Protein AF-A0A8T3NI00-F1 (afdb_monomer)

Radius of gyration: 22.47 Å; Cα contacts (8 Å, |Δi|>4): 56; chains: 1; bounding box: 32×25×78 Å

Sequence (78 aa):
MTADEYVNRVGELVAAGRGPEALDLAVRVEPTLSPPLSAQESDEVGGLLECAAMATEMSDSDSTVGMTPVGATLTHRS

Nearest PDB structures (foldseek):
  2l6j-assembly1_A  TM=5.519E-01  e=1.719E+00  Saccharomyces cerevisiae
  2n8i-assembly1_A  TM=6.143E-01  e=8.551E+00  synthetic construct
  7rdh-assembly1_H  TM=5.216E-01  e=5.641E+00  Escherichia coli

pLDDT: mean 79.18, std 16.34, range [46.16, 94.38]

Secondary structure (DSSP, 8-state):
--HHHHHHHHHHHHHTT-HHHHHHHHHHHGGG-SSPPPHHHHHHHHHHHHHHHHHHHTTTT-----------------

Mean predicted aligned error: 11.68 Å

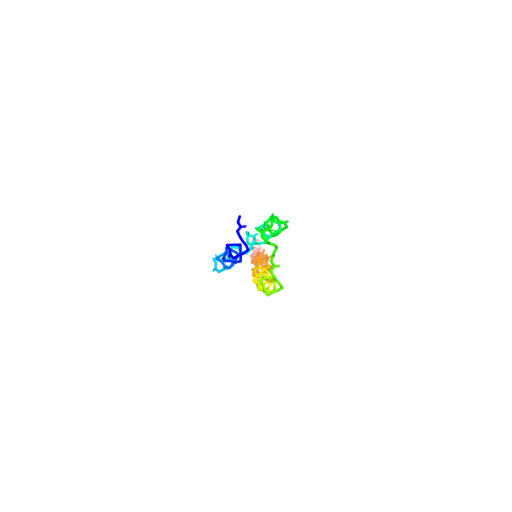Solvent-accessible surface area (backbone atoms only — not comparable to full-atom values): 4746 Å² total; per-residue (Å²): 116,47,47,69,58,48,52,53,51,38,52,53,26,38,75,70,70,38,20,74,57,29,50,54,46,46,74,65,44,59,88,69,35,67,65,62,69,51,75,68,54,47,52,54,48,50,54,50,49,52,54,22,50,55,59,50,61,63,62,69,64,72,66,77,76,77,74,68,78,85,71,80,83,79,81,83,76,134

Foldseek 3Di:
DALVVLLVVLVVCLVVLNLVVSVVSCVPPQVVHVVHDDPVSCVSSVVSNVSSVVSVVVVVVPPPPPPDDPPDPPPDDD

Structure (mmCIF, N/CA/C/O backbone):
data_AF-A0A8T3NI00-F1
#
_entry.id   AF-A0A8T3NI00-F1
#
loop_
_atom_site.group_PDB
_atom_site.id
_atom_site.type_symbol
_atom_site.label_atom_id
_atom_site.label_alt_id
_atom_site.label_comp_id
_atom_site.label_asym_id
_atom_site.label_entity_id
_atom_site.label_seq_id
_atom_site.pdbx_PDB_ins_code
_atom_site.Cartn_x
_atom_site.Cartn_y
_atom_site.Cartn_z
_atom_site.occupancy
_atom_site.B_iso_or_equiv
_atom_site.auth_seq_id
_atom_site.auth_comp_id
_atom_site.auth_asym_id
_atom_site.auth_atom_id
_atom_site.pdbx_PDB_model_num
ATOM 1 N N . MET A 1 1 ? -6.855 -9.938 5.978 1.00 82.44 1 MET A N 1
ATOM 2 C CA . MET A 1 1 ? -5.408 -9.682 5.938 1.00 82.44 1 MET A CA 1
ATOM 3 C C . MET A 1 1 ? -5.074 -8.920 7.196 1.00 82.44 1 MET A C 1
ATOM 5 O O . MET A 1 1 ? -5.822 -8.002 7.525 1.00 82.44 1 MET A O 1
ATOM 9 N N . THR A 1 2 ? -4.062 -9.354 7.933 1.00 88.31 2 THR A N 1
ATOM 10 C CA . THR A 1 2 ? -3.569 -8.608 9.098 1.00 88.31 2 THR A CA 1
ATOM 11 C C . THR A 1 2 ? -2.672 -7.448 8.655 1.00 88.31 2 THR A C 1
ATOM 13 O O . THR A 1 2 ? -2.244 -7.401 7.502 1.00 88.31 2 THR A O 1
ATOM 16 N N . ALA A 1 3 ? -2.397 -6.511 9.564 1.00 88.06 3 ALA A N 1
ATOM 17 C CA . ALA A 1 3 ? -1.448 -5.421 9.337 1.00 88.06 3 ALA A CA 1
ATOM 18 C C . ALA A 1 3 ? -0.057 -5.956 8.939 1.00 88.06 3 ALA A C 1
ATOM 20 O O . ALA A 1 3 ? 0.447 -5.602 7.876 1.00 88.06 3 ALA A O 1
ATOM 21 N N . ASP A 1 4 ? 0.483 -6.919 9.694 1.00 89.06 4 ASP A N 1
ATOM 22 C CA . ASP A 1 4 ? 1.761 -7.570 9.379 1.00 89.06 4 ASP A CA 1
ATOM 23 C C . ASP A 1 4 ? 1.774 -8.240 7.994 1.00 89.06 4 ASP A C 1
ATOM 25 O O . ASP A 1 4 ? 2.749 -8.133 7.249 1.00 89.06 4 ASP A O 1
ATOM 29 N N . GLU A 1 5 ? 0.701 -8.948 7.621 1.00 91.12 5 GLU A N 1
ATOM 30 C CA . GLU A 1 5 ? 0.589 -9.572 6.294 1.00 91.12 5 GLU A CA 1
ATOM 31 C C . GLU A 1 5 ? 0.588 -8.520 5.181 1.00 91.12 5 GLU A C 1
ATOM 33 O O . GLU A 1 5 ? 1.197 -8.729 4.132 1.00 91.12 5 GLU A O 1
ATOM 38 N N . TYR A 1 6 ? -0.077 -7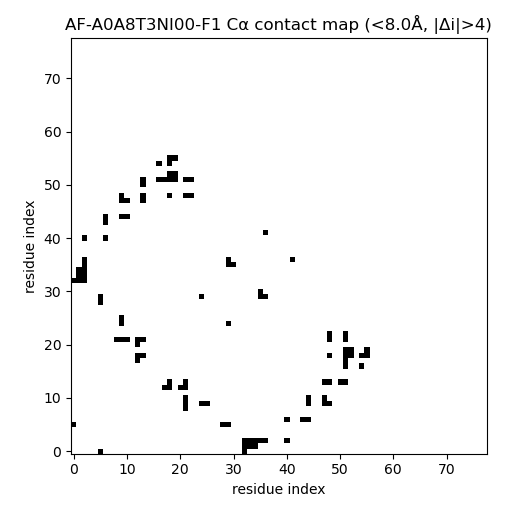.387 5.411 1.00 92.44 6 TYR A N 1
ATOM 39 C CA . TYR A 1 6 ? -0.119 -6.275 4.471 1.00 92.44 6 TYR A CA 1
ATOM 40 C C . TYR A 1 6 ? 1.260 -5.628 4.285 1.00 92.44 6 TYR A C 1
ATOM 42 O O . TYR A 1 6 ? 1.710 -5.508 3.145 1.00 92.44 6 TYR A O 1
ATOM 50 N N . VAL A 1 7 ? 1.957 -5.286 5.375 1.00 91.69 7 VAL A N 1
ATOM 51 C CA . VAL A 1 7 ? 3.297 -4.668 5.334 1.00 91.69 7 VAL A CA 1
ATOM 52 C C . VAL A 1 7 ? 4.283 -5.572 4.589 1.00 91.69 7 VAL A C 1
ATOM 54 O O . VAL A 1 7 ? 4.943 -5.132 3.644 1.00 91.69 7 VAL A O 1
ATOM 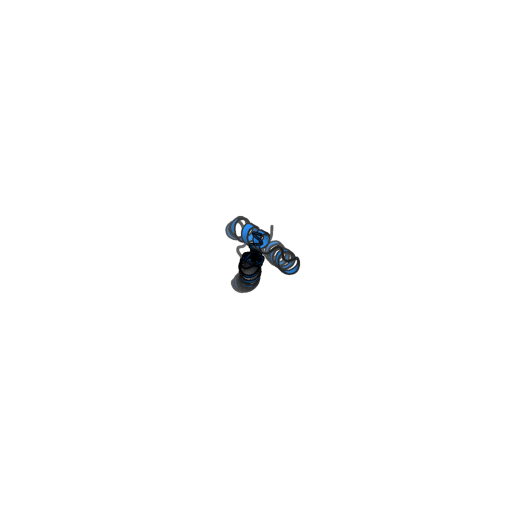57 N N . ASN A 1 8 ? 4.310 -6.866 4.931 1.00 93.19 8 ASN A N 1
ATOM 58 C CA . ASN A 1 8 ? 5.154 -7.844 4.244 1.00 93.19 8 ASN A CA 1
ATOM 59 C C . ASN A 1 8 ? 4.827 -7.921 2.748 1.00 93.19 8 ASN A C 1
ATOM 61 O O . ASN A 1 8 ? 5.730 -7.953 1.911 1.00 93.19 8 ASN A O 1
ATOM 65 N N . ARG A 1 9 ? 3.538 -7.911 2.387 1.00 92.88 9 ARG A N 1
ATOM 66 C CA . ARG A 1 9 ? 3.119 -8.016 0.989 1.00 92.88 9 ARG A CA 1
ATOM 67 C C . ARG A 1 9 ? 3.485 -6.782 0.168 1.00 92.88 9 ARG A C 1
ATOM 69 O O . ARG A 1 9 ? 3.901 -6.935 -0.980 1.00 92.88 9 ARG A O 1
ATOM 76 N N . VAL A 1 10 ? 3.353 -5.585 0.738 1.00 93.25 10 VAL A N 1
ATOM 77 C CA . VAL A 1 10 ? 3.828 -4.343 0.112 1.00 93.25 10 VAL A CA 1
ATOM 78 C C . VAL A 1 10 ? 5.337 -4.434 -0.120 1.00 93.25 10 VAL A C 1
ATOM 80 O O . VAL A 1 10 ? 5.783 -4.236 -1.250 1.00 93.25 10 VAL A O 1
ATOM 83 N N . GLY A 1 11 ? 6.111 -4.827 0.896 1.00 92.19 11 GLY A N 1
ATOM 84 C CA . GLY A 1 11 ? 7.561 -5.003 0.782 1.00 92.19 11 GLY A CA 1
ATOM 85 C C . GLY A 1 11 ? 7.972 -5.981 -0.323 1.00 92.19 11 GLY A C 1
ATOM 86 O O . GLY A 1 11 ? 8.837 -5.660 -1.137 1.00 92.19 11 GLY A O 1
ATOM 87 N N . GLU A 1 12 ? 7.311 -7.139 -0.420 1.00 94.38 12 GLU A N 1
ATOM 88 C CA . GLU A 1 12 ? 7.548 -8.116 -1.493 1.00 94.38 12 GLU A CA 1
ATOM 89 C C . GLU A 1 12 ? 7.282 -7.540 -2.890 1.00 94.38 12 GLU A C 1
ATOM 91 O O . GLU A 1 12 ? 8.056 -7.780 -3.819 1.00 94.38 12 GLU A O 1
ATOM 96 N N . LEU A 1 13 ? 6.190 -6.787 -3.059 1.00 92.88 13 LEU A N 1
ATOM 97 C CA . LEU A 1 13 ? 5.836 -6.184 -4.345 1.00 92.88 13 LEU A CA 1
ATOM 98 C C . LEU A 1 13 ? 6.859 -5.125 -4.759 1.00 92.88 13 LEU A C 1
ATOM 100 O O . LEU A 1 13 ? 7.304 -5.127 -5.907 1.00 92.88 13 LEU A O 1
ATOM 104 N N . VAL A 1 14 ? 7.281 -4.269 -3.827 1.00 90.31 14 VAL A N 1
ATOM 105 C CA . VAL A 1 14 ? 8.309 -3.255 -4.087 1.00 90.31 14 VAL A CA 1
ATOM 106 C C . VAL A 1 14 ? 9.655 -3.910 -4.410 1.00 90.31 14 VAL A C 1
ATOM 108 O O . VAL A 1 14 ? 10.274 -3.559 -5.414 1.00 90.31 14 VAL A O 1
ATOM 111 N N . ALA A 1 15 ? 10.074 -4.922 -3.644 1.00 90.00 15 ALA A N 1
ATOM 112 C CA . ALA A 1 15 ? 11.310 -5.667 -3.897 1.00 90.00 15 ALA A CA 1
ATOM 113 C C . ALA A 1 15 ? 11.302 -6.404 -5.250 1.00 90.00 15 ALA A C 1
ATOM 115 O O . ALA A 1 15 ? 12.345 -6.551 -5.886 1.00 90.00 15 ALA A O 1
ATOM 116 N N . ALA A 1 16 ? 10.128 -6.836 -5.717 1.00 91.38 16 ALA A N 1
ATOM 117 C CA . ALA A 1 16 ? 9.945 -7.442 -7.033 1.00 91.38 1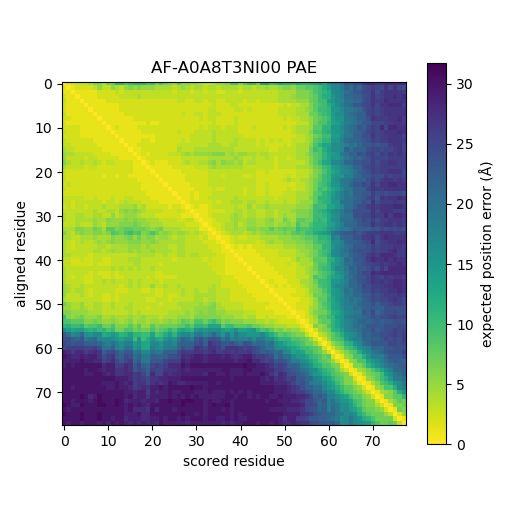6 ALA A CA 1
ATOM 118 C C . ALA A 1 16 ? 9.869 -6.418 -8.186 1.00 91.38 16 ALA A C 1
ATOM 120 O O . ALA A 1 16 ? 9.647 -6.817 -9.329 1.00 91.38 16 ALA A O 1
ATOM 121 N N . GLY A 1 17 ? 10.005 -5.112 -7.915 1.00 87.69 17 GLY A N 1
ATOM 122 C CA . GLY A 1 17 ? 9.849 -4.049 -8.915 1.00 87.69 17 GLY A CA 1
ATOM 123 C C . GLY A 1 17 ? 8.399 -3.822 -9.358 1.00 87.69 17 GLY A C 1
ATOM 124 O O . GLY A 1 17 ? 8.150 -3.171 -10.368 1.00 87.69 17 GLY A O 1
ATOM 125 N N . ARG A 1 18 ? 7.421 -4.349 -8.615 1.00 89.38 18 ARG A N 1
ATOM 126 C CA . ARG A 1 18 ? 5.979 -4.258 -8.902 1.00 89.38 18 ARG A CA 1
ATOM 127 C C . ARG A 1 18 ? 5.349 -3.088 -8.147 1.00 89.38 18 ARG A C 1
ATOM 129 O O . ARG A 1 18 ? 4.312 -3.224 -7.501 1.00 89.38 18 ARG A O 1
ATOM 136 N N . GLY A 1 19 ? 5.988 -1.924 -8.238 1.00 89.19 19 GLY A N 1
ATOM 137 C CA . GLY A 1 19 ? 5.576 -0.700 -7.548 1.00 89.19 19 GLY A CA 1
ATOM 138 C C . GLY A 1 19 ? 4.114 -0.282 -7.781 1.00 89.19 19 GLY A C 1
ATOM 139 O O . GLY A 1 19 ? 3.413 -0.024 -6.802 1.00 89.19 19 GLY A O 1
ATOM 140 N N . PRO A 1 20 ? 3.601 -0.301 -9.028 1.00 89.56 20 PRO A N 1
ATOM 141 C CA . PRO A 1 20 ? 2.200 0.027 -9.302 1.00 89.56 20 PRO A CA 1
ATOM 142 C C . PRO A 1 20 ? 1.202 -0.888 -8.582 1.00 89.56 20 PRO A C 1
ATOM 144 O O . PRO A 1 20 ? 0.127 -0.454 -8.176 1.00 89.56 20 PRO A O 1
ATOM 147 N N . GLU A 1 21 ? 1.557 -2.156 -8.387 1.00 91.88 21 GLU A N 1
ATOM 148 C CA . GLU A 1 21 ? 0.701 -3.112 -7.688 1.00 91.88 21 GLU A CA 1
ATOM 149 C C . GLU A 1 21 ? 0.761 -2.945 -6.172 1.00 91.88 21 GLU A C 1
ATOM 151 O O . GLU A 1 21 ? -0.244 -3.154 -5.498 1.00 91.88 21 GLU A O 1
ATOM 156 N N . ALA A 1 22 ? 1.918 -2.546 -5.634 1.00 92.50 22 ALA A N 1
ATOM 157 C CA . ALA A 1 22 ? 2.044 -2.168 -4.229 1.00 92.50 22 ALA A CA 1
ATOM 158 C C . ALA A 1 22 ? 1.149 -0.958 -3.907 1.00 92.50 22 ALA A C 1
ATOM 160 O O . ALA A 1 22 ? 0.434 -0.970 -2.907 1.00 92.50 22 ALA A O 1
ATOM 161 N N . LEU A 1 23 ? 1.123 0.041 -4.798 1.00 90.25 23 LEU A N 1
ATOM 162 C CA . LEU A 1 23 ? 0.234 1.206 -4.715 1.00 90.25 23 LEU A CA 1
ATOM 163 C C . LEU A 1 23 ? -1.250 0.819 -4.787 1.00 90.25 23 LEU A C 1
ATOM 165 O O . LEU A 1 23 ? -2.038 1.267 -3.955 1.00 90.25 23 LEU A O 1
ATOM 169 N N . ASP A 1 24 ? -1.640 -0.033 -5.740 1.00 92.31 24 ASP A N 1
ATOM 170 C CA . ASP A 1 24 ? -3.031 -0.500 -5.849 1.00 92.31 24 ASP A CA 1
ATOM 171 C C . ASP A 1 24 ? -3.462 -1.300 -4.608 1.00 92.31 24 ASP A C 1
ATOM 173 O O . ASP A 1 24 ? -4.581 -1.132 -4.114 1.00 92.31 24 ASP A O 1
ATOM 177 N N . LEU A 1 25 ? -2.562 -2.123 -4.055 1.00 91.81 25 LEU A N 1
ATOM 178 C CA . LEU A 1 25 ? -2.806 -2.851 -2.813 1.00 91.81 25 LEU A CA 1
ATOM 179 C C . LEU A 1 25 ? -3.023 -1.889 -1.641 1.00 91.81 25 LEU A C 1
ATOM 181 O O . LEU A 1 25 ? -3.979 -2.075 -0.891 1.00 91.81 25 LEU A O 1
ATOM 185 N N . ALA A 1 26 ? -2.185 -0.860 -1.503 1.00 91.06 26 ALA A N 1
ATOM 186 C CA . ALA A 1 26 ? -2.298 0.123 -0.431 1.00 91.06 26 ALA A CA 1
ATOM 187 C C . ALA A 1 26 ? -3.646 0.847 -0.452 1.00 91.06 26 ALA A C 1
ATOM 189 O O . ALA A 1 26 ? -4.390 0.808 0.526 1.00 91.06 26 ALA A O 1
ATOM 190 N N . VAL A 1 27 ? -4.037 1.381 -1.611 1.00 90.88 27 VAL A N 1
ATOM 191 C CA . VAL A 1 27 ? -5.308 2.105 -1.779 1.00 90.88 27 VAL A CA 1
ATOM 192 C C . VAL A 1 27 ? -6.525 1.236 -1.438 1.00 90.88 27 VAL A C 1
ATOM 194 O O . VAL A 1 27 ? -7.521 1.738 -0.914 1.00 90.88 27 VAL A O 1
ATOM 197 N N . ARG A 1 28 ? -6.474 -0.066 -1.741 1.00 92.25 28 ARG A N 1
ATOM 198 C CA . ARG A 1 28 ? -7.616 -0.975 -1.552 1.00 92.25 28 ARG A CA 1
ATOM 199 C C . ARG A 1 28 ? -7.659 -1.627 -0.178 1.00 92.25 28 ARG A C 1
ATOM 201 O O . ARG A 1 28 ? -8.751 -1.861 0.334 1.00 92.25 28 ARG A O 1
ATOM 208 N N . VAL A 1 29 ? -6.504 -1.983 0.378 1.00 89.50 29 VAL A N 1
ATOM 209 C CA . VAL A 1 29 ? -6.412 -2.848 1.561 1.00 89.50 29 VAL A CA 1
ATOM 210 C C . VAL A 1 29 ? -6.210 -2.045 2.834 1.00 89.50 29 VAL A C 1
ATOM 212 O O . VAL A 1 29 ? -6.906 -2.334 3.805 1.00 89.50 29 VAL A O 1
ATOM 215 N N . GLU A 1 30 ? -5.354 -1.021 2.828 1.00 87.25 30 GLU A N 1
ATOM 216 C CA . GLU A 1 30 ? -5.065 -0.187 4.002 1.00 87.25 30 GLU A CA 1
ATOM 217 C C . GLU A 1 30 ? -6.328 0.312 4.737 1.00 87.25 30 GLU A C 1
ATOM 219 O O . GLU A 1 30 ? -6.444 0.056 5.939 1.00 87.25 30 GLU A O 1
ATOM 224 N N . PRO A 1 31 ? -7.343 0.907 4.067 1.00 86.94 31 PRO A N 1
ATOM 225 C CA . PRO A 1 31 ? -8.548 1.393 4.750 1.00 86.94 31 PRO A CA 1
ATOM 226 C C . PRO A 1 31 ? -9.441 0.280 5.321 1.00 86.94 31 PRO A C 1
ATOM 228 O O . PRO A 1 31 ? -10.391 0.563 6.050 1.00 86.94 31 PRO A O 1
ATOM 231 N N . THR A 1 32 ? -9.174 -0.982 4.976 1.00 89.81 32 THR A N 1
ATOM 232 C CA . THR A 1 32 ? -9.946 -2.150 5.428 1.00 89.81 32 THR A CA 1
ATOM 233 C C . THR A 1 32 ? -9.251 -2.941 6.538 1.00 89.81 32 THR A C 1
ATOM 235 O 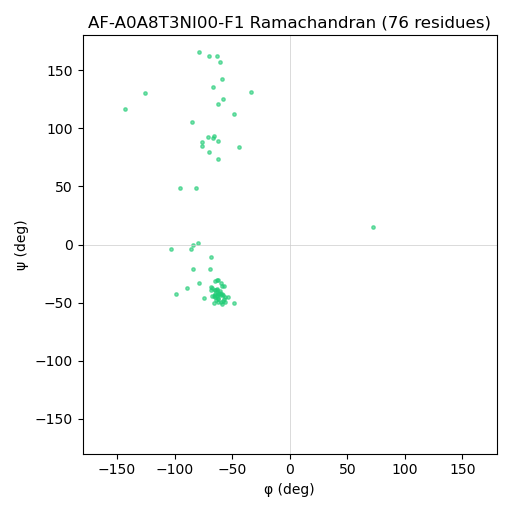O . THR A 1 32 ? -9.827 -3.906 7.046 1.00 89.81 32 THR A O 1
ATOM 238 N N . LEU A 1 33 ? -8.027 -2.555 6.923 1.00 88.50 33 LEU A N 1
ATOM 239 C CA . LEU A 1 33 ? -7.250 -3.256 7.941 1.00 88.50 33 LEU A CA 1
ATOM 240 C C . LEU A 1 33 ? -7.897 -3.140 9.326 1.00 88.50 33 LEU A C 1
ATOM 242 O O . LEU A 1 33 ? -8.337 -2.075 9.762 1.00 88.50 33 LEU A O 1
ATOM 246 N N . SER A 1 34 ? -7.946 -4.272 10.030 1.00 85.50 34 SER A N 1
ATOM 247 C CA . SER A 1 34 ? -8.420 -4.352 11.408 1.00 85.50 34 SER A CA 1
ATOM 248 C C . SER A 1 34 ? -7.582 -5.374 12.192 1.00 85.50 34 SER A C 1
ATOM 250 O O . SER A 1 34 ? -7.615 -6.559 11.847 1.00 85.50 34 SER A O 1
ATOM 252 N N . PRO A 1 35 ? -6.838 -4.952 13.233 1.00 83.69 35 PRO A N 1
ATOM 253 C CA . PRO A 1 35 ? -6.642 -3.561 13.661 1.00 83.69 35 PRO A CA 1
ATOM 254 C C . PRO A 1 35 ? -5.980 -2.695 12.566 1.00 83.69 35 PRO A C 1
ATOM 256 O O . PRO A 1 35 ? -5.352 -3.245 11.659 1.00 83.69 35 PRO A O 1
ATOM 259 N N . PRO A 1 36 ? -6.158 -1.360 12.610 1.00 87.94 36 PRO A N 1
ATOM 260 C CA . PRO A 1 36 ? -5.452 -0.456 11.707 1.00 87.94 36 PRO A CA 1
ATOM 261 C C . PRO A 1 36 ? -3.938 -0.525 11.945 1.00 87.94 36 PRO A C 1
ATOM 263 O O . PRO A 1 36 ? -3.497 -0.969 13.008 1.00 87.94 36 PRO A O 1
ATOM 266 N N . LEU A 1 37 ? -3.165 -0.047 10.968 1.00 88.81 37 LEU A N 1
ATOM 267 C CA . LEU A 1 37 ? -1.712 0.062 11.086 1.00 88.81 37 LEU A CA 1
ATOM 268 C C . LEU A 1 37 ? -1.325 0.944 12.276 1.00 88.81 37 LEU A C 1
ATOM 270 O O . LEU A 1 37 ? -1.960 1.964 12.564 1.00 88.81 37 LEU A O 1
ATOM 274 N N . SER A 1 38 ? -0.256 0.555 12.960 1.00 92.25 38 SER A N 1
ATOM 275 C CA . SER A 1 38 ? 0.442 1.431 13.892 1.00 92.25 38 SER A CA 1
ATOM 276 C C . SER A 1 38 ? 1.173 2.547 13.141 1.00 92.25 38 SER A C 1
ATOM 278 O O . SER A 1 38 ? 1.456 2.441 11.949 1.00 92.25 38 SER A O 1
ATOM 280 N N . ALA A 1 39 ? 1.540 3.618 13.851 1.00 89.94 39 ALA A N 1
ATOM 281 C CA . ALA A 1 39 ? 2.305 4.716 13.257 1.00 89.94 39 ALA A CA 1
ATOM 282 C C . ALA A 1 39 ? 3.635 4.242 12.638 1.00 89.94 39 ALA A C 1
ATOM 284 O O . ALA A 1 39 ? 4.032 4.736 11.591 1.00 89.94 39 ALA A O 1
ATOM 285 N N . GLN A 1 40 ? 4.292 3.254 13.256 1.00 91.12 40 GLN A N 1
ATOM 286 C CA . GLN A 1 40 ? 5.525 2.668 12.724 1.00 91.12 40 GLN A CA 1
ATOM 287 C C . GLN A 1 40 ? 5.292 1.895 11.425 1.00 91.12 40 GLN A C 1
ATOM 289 O O . GLN A 1 40 ? 6.056 2.067 10.481 1.00 91.12 40 GLN A O 1
ATOM 294 N N . GLU A 1 41 ? 4.234 1.086 11.354 1.00 90.12 41 GLU A N 1
ATOM 295 C CA . GLU A 1 41 ? 3.903 0.336 10.137 1.00 90.12 41 GLU A CA 1
ATOM 296 C C . GLU A 1 41 ? 3.457 1.265 8.999 1.00 90.12 41 GLU A C 1
ATOM 298 O O . GLU A 1 41 ? 3.823 1.041 7.847 1.00 90.12 41 GLU A O 1
ATOM 303 N N . SER A 1 42 ? 2.707 2.330 9.307 1.00 90.00 42 SER A N 1
ATOM 304 C CA . SER A 1 42 ? 2.347 3.353 8.318 1.00 90.00 42 SER A CA 1
ATOM 305 C C . SER A 1 42 ? 3.573 4.081 7.763 1.00 90.00 42 SER A C 1
ATOM 307 O O . SER A 1 42 ? 3.641 4.280 6.552 1.00 90.00 42 SER A O 1
ATOM 309 N N . ASP A 1 43 ? 4.548 4.442 8.604 1.00 92.31 43 ASP A N 1
ATOM 310 C CA . ASP A 1 43 ? 5.794 5.077 8.147 1.00 92.31 43 ASP A CA 1
ATOM 311 C C . ASP A 1 43 ? 6.620 4.129 7.259 1.00 92.31 43 ASP A C 1
ATOM 313 O O . ASP A 1 43 ? 7.132 4.540 6.215 1.00 92.31 43 ASP A O 1
ATOM 317 N N . GLU A 1 44 ? 6.723 2.849 7.634 1.00 91.38 44 GLU A N 1
ATOM 318 C CA . GLU A 1 44 ? 7.445 1.835 6.856 1.00 91.38 44 GLU A CA 1
ATOM 319 C 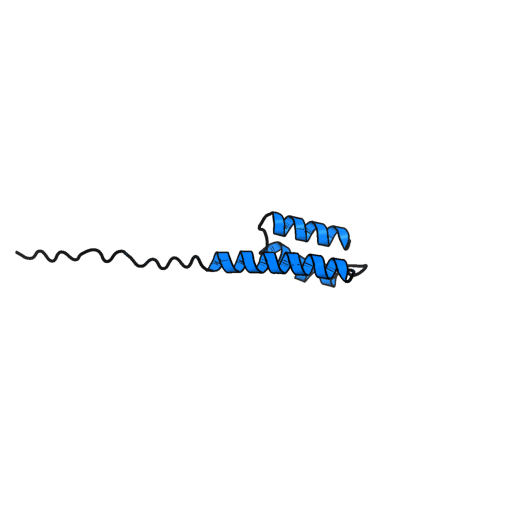C . GLU A 1 44 ? 6.812 1.626 5.473 1.00 91.38 44 GLU A C 1
ATOM 321 O O . GLU A 1 44 ? 7.493 1.704 4.446 1.00 91.38 44 GLU A O 1
ATOM 326 N N . VAL A 1 45 ? 5.493 1.426 5.431 1.00 90.88 45 VAL A N 1
ATOM 327 C CA . VAL A 1 45 ? 4.734 1.276 4.183 1.00 90.88 45 VAL A CA 1
ATOM 328 C C . VAL A 1 45 ? 4.813 2.544 3.336 1.00 90.88 45 VAL A C 1
ATOM 330 O O . VAL A 1 45 ? 5.020 2.451 2.126 1.00 90.88 45 VAL A O 1
ATOM 333 N N . GLY A 1 46 ? 4.702 3.722 3.953 1.00 91.12 46 GLY A N 1
ATOM 334 C CA . GLY A 1 46 ? 4.822 5.009 3.272 1.00 91.12 46 GLY A CA 1
ATOM 335 C C . GLY A 1 46 ? 6.159 5.157 2.544 1.00 91.12 46 GLY A C 1
ATOM 336 O O . GLY A 1 46 ? 6.177 5.480 1.356 1.00 91.12 46 GLY A O 1
ATOM 337 N N . GLY A 1 47 ? 7.270 4.827 3.211 1.00 91.88 47 GLY A N 1
ATOM 338 C CA . GLY A 1 47 ? 8.607 4.872 2.609 1.00 91.88 47 GLY A CA 1
ATOM 339 C C . GLY A 1 47 ? 8.797 3.876 1.458 1.00 91.88 47 GLY A C 1
ATOM 340 O O . GLY A 1 47 ? 9.404 4.208 0.435 1.00 91.88 47 GLY A O 1
ATOM 341 N N . LEU A 1 48 ? 8.243 2.665 1.579 1.00 89.94 48 LEU A N 1
ATOM 342 C CA . LEU A 1 48 ? 8.270 1.658 0.510 1.00 89.94 48 LEU A CA 1
ATOM 343 C C . LEU A 1 48 ? 7.482 2.112 -0.727 1.00 89.94 48 LEU A C 1
ATOM 345 O O . LEU A 1 48 ? 7.956 1.960 -1.856 1.00 89.94 48 LEU A O 1
ATOM 349 N N . LEU A 1 49 ? 6.295 2.686 -0.522 1.00 89.56 49 LEU A N 1
ATOM 350 C CA . LEU A 1 49 ? 5.444 3.186 -1.602 1.00 89.56 49 LEU A CA 1
ATOM 351 C C . LEU A 1 49 ? 6.048 4.413 -2.292 1.00 89.56 49 LEU A C 1
ATOM 353 O O . LEU A 1 49 ? 5.952 4.524 -3.513 1.00 89.56 49 LEU A O 1
ATOM 357 N N . GLU A 1 50 ? 6.718 5.296 -1.551 1.00 90.44 50 GLU A N 1
ATOM 358 C CA . GLU A 1 50 ? 7.442 6.432 -2.128 1.00 90.44 50 GLU A CA 1
ATOM 359 C C . GLU A 1 50 ? 8.589 5.957 -3.036 1.00 90.44 50 GLU A C 1
ATOM 361 O O . GLU A 1 50 ? 8.713 6.410 -4.177 1.00 90.44 50 GLU A O 1
ATOM 366 N N . CYS A 1 51 ? 9.363 4.959 -2.594 1.00 85.19 51 CYS A N 1
ATOM 367 C CA . CYS A 1 51 ? 10.403 4.339 -3.422 1.00 85.19 51 CYS A CA 1
ATOM 368 C C . CYS A 1 51 ? 9.821 3.701 -4.697 1.00 85.19 51 CYS A C 1
ATOM 370 O O . CYS A 1 51 ? 10.385 3.838 -5.785 1.00 85.19 51 CYS A O 1
ATOM 372 N N . ALA A 1 52 ? 8.678 3.022 -4.579 1.00 85.44 52 ALA A N 1
ATOM 373 C CA . ALA A 1 52 ? 7.969 2.421 -5.705 1.00 85.44 52 ALA A CA 1
ATOM 374 C C . ALA A 1 52 ? 7.430 3.457 -6.706 1.00 85.44 52 ALA A C 1
ATOM 376 O O . ALA A 1 52 ? 7.498 3.237 -7.920 1.00 85.44 52 ALA A O 1
ATOM 377 N N . ALA A 1 53 ? 6.918 4.586 -6.212 1.00 82.62 53 ALA A N 1
ATOM 378 C CA . ALA A 1 53 ? 6.448 5.689 -7.041 1.00 82.62 53 ALA A CA 1
ATOM 379 C C . ALA A 1 53 ? 7.605 6.302 -7.844 1.00 82.62 53 ALA A C 1
ATOM 381 O O . ALA A 1 53 ? 7.505 6.410 -9.066 1.00 82.62 53 ALA A O 1
ATOM 382 N N . MET A 1 54 ? 8.742 6.583 -7.196 1.00 80.19 54 MET A N 1
ATOM 383 C CA . MET A 1 54 ? 9.933 7.109 -7.880 1.00 80.19 54 MET A CA 1
ATOM 384 C C . MET A 1 54 ? 10.472 6.150 -8.950 1.00 80.19 54 MET A C 1
ATOM 386 O O . MET A 1 54 ? 10.851 6.584 -10.037 1.00 80.19 54 MET A O 1
ATOM 390 N N . ALA A 1 55 ? 10.475 4.841 -8.679 1.00 72.38 55 ALA A N 1
ATOM 391 C CA . ALA A 1 55 ? 10.895 3.837 -9.657 1.00 72.38 55 ALA A CA 1
ATOM 392 C C . ALA A 1 55 ? 9.965 3.775 -10.884 1.00 72.38 55 ALA A C 1
ATOM 394 O O . ALA A 1 55 ? 10.425 3.498 -11.992 1.00 72.38 55 ALA A O 1
ATOM 395 N N . THR A 1 56 ? 8.672 4.054 -10.696 1.00 67.38 56 THR A N 1
ATOM 396 C CA . THR A 1 56 ? 7.678 4.065 -11.778 1.00 67.38 56 THR A CA 1
ATOM 397 C C . THR A 1 56 ? 7.832 5.308 -12.659 1.00 67.38 56 THR A C 1
ATOM 399 O O . THR A 1 56 ? 7.899 5.173 -13.879 1.00 67.38 56 THR A O 1
ATOM 402 N N . GLU A 1 57 ? 7.985 6.502 -12.072 1.00 62.50 57 GLU A N 1
ATOM 403 C CA . GLU A 1 57 ? 8.157 7.751 -12.840 1.00 62.50 57 GLU A CA 1
ATOM 404 C C . GLU A 1 57 ? 9.437 7.762 -13.689 1.00 62.50 57 GLU A C 1
ATOM 406 O O . GLU A 1 57 ? 9.475 8.331 -14.783 1.00 62.50 57 GLU A O 1
ATOM 411 N N . MET A 1 58 ? 10.486 7.076 -13.230 1.00 57.03 58 MET A N 1
ATOM 412 C CA . MET A 1 58 ? 11.722 6.937 -13.998 1.00 57.03 58 MET A CA 1
ATOM 413 C C . MET A 1 58 ? 11.548 6.057 -15.255 1.00 57.03 58 MET A C 1
ATOM 415 O O . MET A 1 58 ? 12.324 6.193 -16.200 1.00 57.03 58 MET A O 1
ATOM 419 N N . SER A 1 59 ? 10.524 5.194 -15.297 1.00 52.28 59 SER A N 1
ATOM 420 C CA . SER A 1 59 ? 10.237 4.304 -16.431 1.00 52.28 59 SER A CA 1
ATOM 421 C C . SER A 1 59 ? 9.425 4.973 -17.549 1.00 52.28 59 SER A C 1
ATOM 423 O O . SER A 1 59 ? 9.507 4.524 -18.690 1.00 52.28 59 SER A O 1
ATOM 425 N N . ASP A 1 60 ? 8.702 6.062 -17.263 1.00 51.97 60 ASP A N 1
ATOM 426 C CA . ASP A 1 60 ? 7.952 6.842 -18.269 1.00 51.97 60 ASP A CA 1
ATOM 427 C C . ASP A 1 60 ? 8.812 7.911 -18.975 1.00 51.97 60 ASP A C 1
ATOM 429 O O . ASP A 1 60 ? 8.372 8.558 -19.928 1.00 51.97 60 ASP A O 1
ATOM 433 N N . SER A 1 61 ? 10.073 8.073 -18.560 1.00 47.09 61 SER A N 1
ATOM 434 C CA . SER A 1 61 ? 11.032 8.958 -19.237 1.00 47.09 61 SER A CA 1
ATOM 435 C C . SER A 1 61 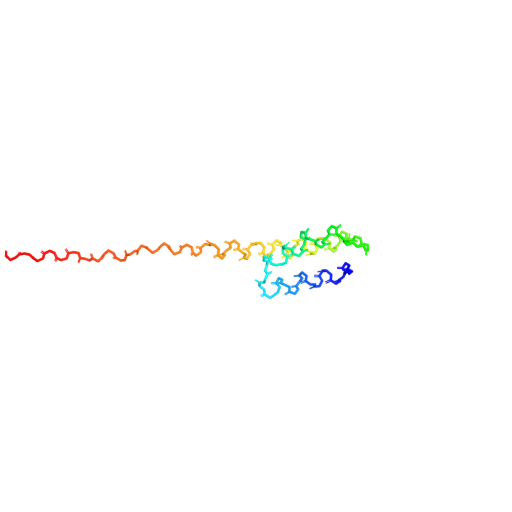? 11.738 8.317 -20.442 1.00 47.09 61 SER A C 1
ATOM 437 O O . SER A 1 61 ? 12.468 9.018 -21.142 1.00 47.09 61 SER A O 1
ATOM 439 N N . ASP A 1 62 ? 11.464 7.049 -20.780 1.00 48.75 62 ASP A N 1
ATOM 440 C CA . ASP A 1 62 ? 11.834 6.466 -22.084 1.00 48.75 62 ASP A CA 1
ATOM 441 C C . ASP A 1 62 ? 10.806 6.860 -23.165 1.00 48.75 62 ASP A C 1
ATOM 443 O O . ASP A 1 62 ? 10.292 6.059 -23.948 1.00 48.75 62 ASP A O 1
ATOM 447 N N . SER A 1 63 ? 10.487 8.157 -23.233 1.00 46.16 63 SER A N 1
ATOM 448 C CA . SER A 1 63 ? 10.066 8.729 -24.504 1.00 46.16 63 SER A CA 1
ATOM 449 C C . SER A 1 63 ? 11.273 8.656 -25.421 1.00 46.16 63 SER A C 1
ATOM 451 O O . SER A 1 63 ? 12.128 9.540 -25.447 1.00 46.16 63 SER A O 1
ATOM 453 N N . THR A 1 64 ? 11.320 7.564 -26.176 1.00 53.94 64 THR A N 1
ATOM 454 C CA . THR A 1 64 ? 11.976 7.455 -27.470 1.00 53.94 64 THR A CA 1
ATOM 455 C C . THR A 1 64 ? 11.636 8.690 -28.309 1.00 53.94 64 THR A C 1
ATOM 457 O O . THR A 1 64 ? 10.747 8.696 -29.159 1.00 53.94 64 THR A O 1
ATOM 460 N N . VAL A 1 65 ? 12.374 9.782 -28.111 1.00 56.59 65 VAL A N 1
ATOM 461 C CA . VAL A 1 65 ? 12.507 10.812 -29.130 1.00 56.59 65 VAL A CA 1
ATOM 462 C C . VAL A 1 65 ? 13.347 10.156 -30.213 1.00 56.59 65 VAL A C 1
ATOM 464 O O . VAL A 1 65 ? 14.562 10.318 -30.296 1.00 56.59 65 VAL A O 1
ATOM 467 N N . GLY A 1 66 ? 12.677 9.340 -31.025 1.00 52.00 66 GLY A N 1
ATOM 468 C CA . GLY A 1 66 ? 13.141 8.906 -32.323 1.00 52.00 66 GLY A CA 1
ATOM 469 C C . GLY A 1 66 ? 13.278 10.137 -33.206 1.00 52.00 66 GLY A C 1
ATOM 470 O O . GLY A 1 66 ? 12.465 10.374 -34.092 1.00 52.00 66 GLY A O 1
ATOM 471 N N . MET A 1 67 ? 14.310 10.945 -32.965 1.00 56.72 67 MET A N 1
ATOM 472 C CA . MET A 1 67 ? 14.840 11.831 -33.982 1.00 56.72 67 MET A CA 1
ATOM 473 C C . MET A 1 67 ? 15.540 10.927 -34.986 1.00 56.72 67 MET A C 1
ATOM 475 O O . MET A 1 67 ? 16.689 10.525 -34.824 1.00 56.72 67 MET A O 1
ATOM 479 N N . THR A 1 68 ? 14.768 10.553 -36.001 1.00 59.56 68 THR A N 1
ATOM 480 C CA . THR A 1 68 ? 15.233 9.974 -37.256 1.00 59.56 68 THR A CA 1
ATOM 481 C C . THR A 1 68 ? 16.593 10.562 -37.643 1.00 59.56 68 THR A C 1
ATOM 483 O O . THR A 1 68 ? 16.718 11.793 -37.652 1.00 59.56 68 THR A O 1
ATOM 486 N N . PRO A 1 69 ? 17.601 9.746 -38.004 1.00 50.75 69 PRO A N 1
ATOM 487 C CA . PRO A 1 69 ? 18.807 10.288 -38.604 1.00 50.75 69 PRO A CA 1
ATOM 488 C C . PRO A 1 69 ? 18.374 11.052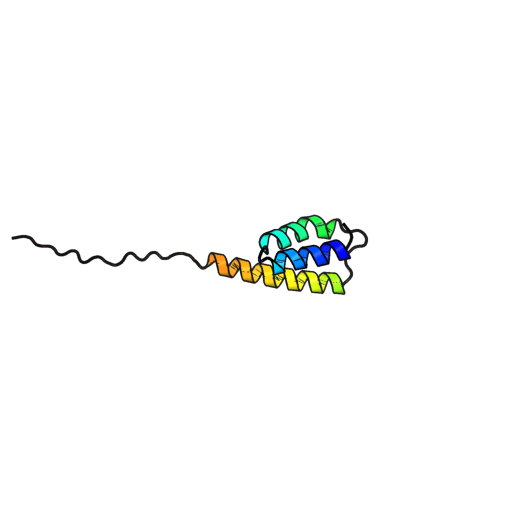 -39.854 1.00 50.75 69 PRO A C 1
ATOM 490 O O . PRO A 1 69 ? 17.658 10.508 -40.697 1.00 50.75 69 PRO A O 1
ATOM 493 N N . VAL A 1 70 ? 18.754 12.327 -39.948 1.00 58.97 70 VAL A N 1
ATOM 494 C CA . VAL A 1 70 ? 18.576 13.137 -41.156 1.00 58.97 70 VAL A CA 1
ATOM 495 C C . VAL A 1 70 ? 19.399 12.466 -42.252 1.00 58.97 70 VAL A C 1
ATOM 497 O O . VAL A 1 70 ? 20.596 12.701 -42.406 1.00 58.97 70 VAL A O 1
ATOM 500 N N . GLY A 1 71 ? 18.757 11.534 -42.952 1.00 49.44 71 GLY A N 1
ATOM 501 C CA . GLY A 1 71 ? 19.292 10.862 -44.115 1.00 49.44 71 GLY A CA 1
ATOM 502 C C . GLY A 1 71 ? 19.541 11.910 -45.182 1.00 49.44 71 GLY A C 1
ATOM 503 O O . GLY A 1 71 ? 18.634 12.634 -45.584 1.00 49.44 71 GLY A O 1
ATOM 504 N N . ALA A 1 72 ? 20.796 12.005 -45.600 1.00 52.62 72 ALA A N 1
ATOM 505 C CA . ALA A 1 72 ? 21.246 12.840 -46.691 1.00 52.62 72 ALA A CA 1
ATOM 506 C C . ALA A 1 72 ? 20.361 12.652 -47.934 1.00 52.62 72 ALA A C 1
ATOM 508 O O . ALA A 1 72 ? 20.397 11.605 -48.583 1.00 52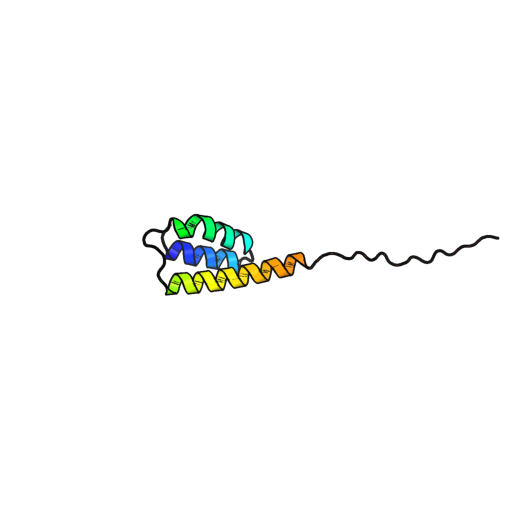.62 72 ALA A O 1
ATOM 509 N N . THR A 1 73 ? 19.605 13.681 -48.313 1.00 55.12 73 THR A N 1
ATOM 510 C CA . THR A 1 73 ? 18.978 13.737 -49.635 1.00 55.12 73 THR A CA 1
ATOM 511 C C . THR A 1 73 ? 20.057 14.100 -50.655 1.00 55.12 73 THR A C 1
ATOM 513 O O . THR A 1 73 ? 20.265 15.268 -50.986 1.00 55.12 73 THR A O 1
ATOM 516 N N . LEU A 1 74 ? 20.788 13.095 -51.143 1.00 54.91 74 LEU A N 1
ATOM 517 C CA . LEU A 1 74 ? 21.679 13.224 -52.294 1.00 54.91 74 LEU A CA 1
ATOM 518 C C . LEU A 1 74 ? 20.813 13.479 -53.540 1.00 54.91 74 LEU A C 1
ATOM 520 O O . LEU A 1 74 ? 20.330 12.547 -54.181 1.00 54.91 74 LEU A O 1
ATOM 524 N N . THR A 1 75 ? 20.564 14.748 -53.870 1.00 58.56 75 THR A N 1
ATOM 525 C CA . THR A 1 75 ? 19.893 15.104 -55.128 1.00 58.56 75 THR A CA 1
ATOM 526 C C . THR A 1 75 ? 20.902 14.974 -56.262 1.00 58.56 75 THR A C 1
ATOM 528 O O . THR A 1 75 ? 21.598 15.922 -56.609 1.00 58.56 75 THR A O 1
ATOM 531 N N . HIS A 1 76 ? 20.989 13.773 -56.828 1.00 51.41 76 HIS A N 1
ATOM 532 C CA . HIS A 1 76 ? 21.617 13.534 -58.120 1.00 51.41 76 HIS A CA 1
ATOM 533 C C . HIS A 1 76 ? 20.562 13.816 -59.198 1.00 51.41 76 HIS A C 1
ATOM 535 O O . HIS A 1 76 ? 19.632 13.028 -59.385 1.00 51.41 76 HIS A O 1
ATOM 541 N N . ARG A 1 77 ? 20.671 14.945 -59.902 1.00 55.09 77 ARG A N 1
ATOM 542 C CA . ARG A 1 77 ? 20.075 15.085 -61.235 1.00 55.09 77 ARG A CA 1
ATOM 543 C C . ARG A 1 77 ? 21.154 15.532 -62.210 1.00 55.09 77 ARG A C 1
ATOM 545 O O . ARG A 1 77 ? 21.951 16.410 -61.900 1.00 55.09 77 ARG A O 1
ATOM 552 N N . SER A 1 78 ? 21.167 14.776 -63.298 1.00 60.00 78 SER A N 1
ATOM 553 C CA . SER A 1 78 ? 22.101 14.691 -64.416 1.00 60.00 78 SER A CA 1
ATOM 554 C C . SER A 1 78 ? 22.287 15.992 -65.178 1.00 60.00 78 SER A C 1
ATOM 556 O O . SER A 1 78 ? 21.323 16.788 -65.205 1.00 60.00 78 SER A O 1
#